Protein AF-A0A2V8KIW0-F1 (afdb_monomer)

Foldseek 3Di:
DVVVCVVVVHDDPDVLVVVQCPAAQVNCVVPVPVSHHNPVVVVVVLVVLLVVLLVCCCVVPVPDDPVVSVVVSCVCSDPVNVD

Radius of gyration: 16.56 Å; Cα contacts (8 Å, |Δi|>4): 51; chains: 1; bounding box: 45×22×38 Å

Mean predicted aligned error: 5.5 Å

Secondary structure (DSSP, 8-state):
-HHHHHHHT---S-HHHHHHHT--HHHHHHHT-TT--SHHHHHHHHHHHHHHHHHHHHHH-TTS-HHHHHHHHHHHTSGGG--

Nearest PDB structures (foldseek):
  3rv0-assembly1_A  TM=7.668E-01  e=3.566E-03  Vanderwaltozyma polyspora DSM 70294
  3rv0-assembly1_B  TM=7.586E-01  e=4.318E-03  Vanderwaltozyma polyspora DSM 70294
  3rv0-assembly2_C  TM=7.152E-01  e=4.051E-03  Vanderwaltozyma polyspora DSM 70294
  3rv1-assembly1_A  TM=8.068E-01  e=9.284E-03  Vanderwaltozyma polyspora DSM 70294
  3rv1-assembly1_B  TM=6.532E-01  e=1.658E-03  Vanderwaltozyma polyspora DSM 70294

Sequence (83 aa):
MEDLQVKLGYTFKDIQLLIKALTHSSHANERAVGAGDNEQLEFLGDSVLGFLVSDFLFRSHPRLTEGELSKLKGFFVSSANLV

Solvent-accessible surface area (backbone atoms only — not comparable to full-atom values): 4925 Å² total; per-residue (Å²): 109,68,72,54,28,61,74,66,74,46,82,70,94,51,62,63,58,56,51,12,63,72,25,50,59,75,58,26,72,75,63,69,46,90,70,44,41,20,67,71,55,48,60,51,45,52,55,51,51,54,46,53,51,47,53,50,47,53,71,74,42,78,86,59,51,69,72,55,49,51,51,51,45,53,56,64,72,30,70,89,67,67,121

Structure (mmCIF, N/CA/C/O backbone):
data_AF-A0A2V8KIW0-F1
#
_entry.id   AF-A0A2V8KIW0-F1
#
loop_
_atom_site.group_PDB
_atom_site.id
_atom_site.type_symbol
_atom_site.label_atom_id
_atom_site.label_alt_id
_atom_site.label_comp_id
_atom_site.label_asym_id
_atom_site.label_entity_id
_atom_site.label_seq_id
_atom_site.pdbx_PDB_ins_code
_atom_site.Cartn_x
_atom_site.Cartn_y
_atom_site.Cartn_z
_atom_site.occupancy
_atom_site.B_iso_or_equiv
_atom_site.auth_seq_id
_atom_site.auth_comp_id
_atom_site.auth_asym_id
_atom_site.auth_atom_id
_atom_site.pdbx_PDB_model_num
ATOM 1 N N . MET A 1 1 ? 8.542 -12.440 -17.684 1.00 83.06 1 MET A N 1
ATOM 2 C CA . MET A 1 1 ? 7.523 -11.382 -17.493 1.00 83.06 1 MET A CA 1
ATOM 3 C C . MET A 1 1 ? 6.126 -11.876 -17.847 1.00 83.06 1 MET A C 1
ATOM 5 O O . MET A 1 1 ? 5.220 -11.635 -17.066 1.00 83.06 1 MET A O 1
ATOM 9 N N . GLU A 1 2 ? 5.943 -12.611 -18.950 1.00 88.00 2 GLU A N 1
ATOM 10 C CA . GLU A 1 2 ? 4.637 -13.188 -19.329 1.00 88.00 2 GLU A CA 1
ATOM 11 C C . GLU A 1 2 ? 4.039 -14.103 -18.250 1.00 88.00 2 GLU A C 1
ATOM 13 O O . GLU A 1 2 ? 2.916 -13.856 -17.816 1.00 88.00 2 GLU A O 1
ATOM 18 N N . ASP A 1 3 ? 4.814 -15.052 -17.712 1.00 93.69 3 ASP A N 1
ATOM 19 C CA . ASP A 1 3 ? 4.354 -15.936 -16.625 1.00 93.69 3 ASP A CA 1
ATOM 20 C C . ASP A 1 3 ? 3.855 -15.175 -15.389 1.00 93.69 3 ASP A C 1
ATOM 22 O O . ASP A 1 3 ? 2.907 -15.595 -14.726 1.00 93.69 3 ASP A O 1
ATOM 26 N N . LEU A 1 4 ? 4.492 -14.045 -15.065 1.00 92.56 4 LEU A N 1
ATOM 27 C CA . LEU A 1 4 ? 4.093 -13.212 -13.935 1.00 92.56 4 LEU A CA 1
ATOM 28 C C . LEU A 1 4 ? 2.767 -12.502 -14.220 1.00 92.56 4 LEU A C 1
ATOM 30 O O . LEU A 1 4 ? 1.890 -12.511 -13.367 1.00 92.56 4 LEU A O 1
ATOM 34 N N . GLN A 1 5 ? 2.588 -11.938 -15.415 1.00 94.81 5 GLN A N 1
ATOM 35 C CA . GLN A 1 5 ? 1.328 -11.293 -15.804 1.00 94.81 5 GLN A CA 1
ATOM 36 C C . GLN A 1 5 ? 0.154 -12.276 -15.808 1.00 94.81 5 GLN A C 1
ATOM 38 O O . GLN A 1 5 ? -0.943 -11.926 -15.372 1.00 94.81 5 GLN A O 1
ATOM 43 N N . VAL A 1 6 ? 0.394 -13.523 -16.231 1.00 95.94 6 VAL A N 1
ATOM 44 C CA . VAL A 1 6 ? -0.600 -14.602 -16.145 1.00 95.94 6 VAL A CA 1
ATOM 45 C C . VAL A 1 6 ? -0.966 -14.884 -14.687 1.00 95.94 6 VAL A C 1
ATOM 47 O O . VAL A 1 6 ? -2.149 -14.914 -14.357 1.00 95.94 6 VAL A O 1
ATOM 50 N N . LYS A 1 7 ? 0.022 -15.027 -13.794 1.00 95.75 7 LYS A N 1
ATOM 51 C CA . LYS A 1 7 ? -0.219 -15.250 -12.355 1.00 95.75 7 LYS A CA 1
ATOM 52 C C . LYS A 1 7 ? -0.923 -14.076 -11.671 1.00 95.75 7 LYS A C 1
ATOM 54 O O . LYS A 1 7 ? -1.739 -14.303 -10.786 1.00 95.75 7 LYS A O 1
ATOM 59 N N . LEU A 1 8 ? -0.626 -12.845 -12.084 1.00 93.81 8 LEU A N 1
ATOM 60 C CA . LEU A 1 8 ? -1.286 -11.633 -11.590 1.00 93.81 8 LEU A CA 1
ATOM 61 C C . LEU A 1 8 ? -2.706 -11.459 -12.148 1.00 93.81 8 LEU A C 1
ATOM 63 O O . LEU A 1 8 ? -3.450 -10.618 -11.651 1.00 93.81 8 LEU A O 1
ATOM 67 N N . GLY A 1 9 ? -3.081 -12.197 -13.200 1.00 96.12 9 GLY A N 1
ATOM 68 C CA . GLY A 1 9 ? -4.349 -11.994 -13.904 1.00 96.12 9 GLY A CA 1
ATOM 69 C C . GLY A 1 9 ? -4.457 -10.619 -14.576 1.00 96.12 9 GLY A C 1
ATOM 70 O O . GLY A 1 9 ? -5.558 -10.179 -14.906 1.00 96.12 9 GLY A O 1
ATOM 71 N N . TYR A 1 10 ? -3.331 -9.928 -14.776 1.00 96.31 10 TYR A N 1
ATOM 72 C CA . TYR A 1 10 ? -3.281 -8.579 -15.327 1.00 96.31 10 TYR A CA 1
ATOM 73 C C . TYR A 1 10 ? -2.147 -8.451 -16.342 1.00 96.31 10 TYR A C 1
ATOM 75 O O . TYR A 1 10 ? -0.982 -8.716 -16.046 1.00 96.31 10 TYR A O 1
ATOM 83 N N . THR A 1 11 ? -2.499 -8.011 -17.551 1.00 96.38 11 THR A N 1
ATOM 84 C CA . THR A 1 11 ? -1.529 -7.682 -18.601 1.00 96.38 11 THR A CA 1
ATOM 85 C C . THR A 1 11 ? -1.253 -6.187 -18.563 1.00 96.38 11 THR A C 1
ATOM 87 O O . THR A 1 11 ? -2.155 -5.375 -18.784 1.00 96.38 11 THR A O 1
ATOM 90 N N . PHE A 1 12 ? -0.006 -5.814 -18.286 1.00 94.94 12 PHE A N 1
ATOM 91 C CA . PHE A 1 12 ? 0.413 -4.422 -18.273 1.00 94.94 12 PHE A CA 1
ATOM 92 C C . PHE A 1 12 ? 0.374 -3.857 -19.692 1.00 94.94 12 PHE A C 1
ATOM 94 O O . PHE A 1 12 ? 0.928 -4.431 -20.625 1.00 94.94 12 PHE A O 1
ATOM 101 N N . LYS A 1 13 ? -0.259 -2.690 -19.844 1.00 95.75 13 LYS A N 1
ATOM 102 C CA . LYS A 1 13 ? -0.250 -1.935 -21.108 1.00 95.75 13 LYS A CA 1
ATOM 103 C C . LYS A 1 13 ? 1.136 -1.375 -21.430 1.00 95.75 13 LYS A C 1
ATOM 105 O O . LYS A 1 13 ? 1.467 -1.202 -22.595 1.00 95.75 13 LYS A O 1
ATOM 110 N N . ASP A 1 14 ? 1.914 -1.096 -20.388 1.00 93.56 14 ASP A N 1
ATOM 111 C CA . ASP A 1 14 ? 3.302 -0.664 -20.470 1.00 93.56 14 ASP A CA 1
ATOM 112 C C . ASP A 1 14 ? 4.173 -1.602 -19.630 1.00 93.56 14 ASP A C 1
ATOM 114 O O . ASP A 1 14 ? 4.078 -1.640 -18.401 1.00 93.56 14 ASP A O 1
ATOM 118 N N . ILE A 1 15 ? 5.027 -2.368 -20.305 1.00 91.75 15 ILE A N 1
ATOM 119 C CA . ILE A 1 15 ? 5.927 -3.321 -19.657 1.00 91.75 15 ILE A CA 1
ATOM 120 C C . ILE A 1 15 ? 7.025 -2.626 -18.843 1.00 91.75 15 ILE A C 1
ATOM 122 O O . ILE A 1 15 ? 7.525 -3.211 -17.882 1.00 91.75 15 ILE A O 1
ATOM 126 N N . GLN A 1 16 ? 7.383 -1.379 -19.175 1.00 91.06 16 GLN A N 1
ATOM 127 C CA . GLN A 1 16 ? 8.377 -0.617 -18.414 1.00 91.06 16 GLN A CA 1
ATOM 128 C C . GLN A 1 16 ? 7.875 -0.315 -17.002 1.00 91.06 16 GLN A C 1
ATOM 130 O O . GLN A 1 16 ? 8.667 -0.317 -16.064 1.00 91.06 16 GLN A O 1
ATOM 135 N N . LEU A 1 17 ? 6.558 -0.163 -16.823 1.00 91.81 17 LEU A N 1
ATOM 136 C CA . LEU A 1 17 ? 5.957 -0.014 -15.500 1.00 91.81 17 LEU A CA 1
ATOM 137 C C . LEU A 1 17 ? 6.131 -1.280 -14.648 1.00 91.81 17 LEU A C 1
ATOM 139 O O . LEU A 1 17 ? 6.466 -1.178 -13.471 1.00 91.81 17 LEU A O 1
ATOM 143 N N . LEU A 1 18 ? 5.951 -2.466 -15.242 1.00 92.56 18 LEU A N 1
ATOM 144 C CA . LEU A 1 18 ? 6.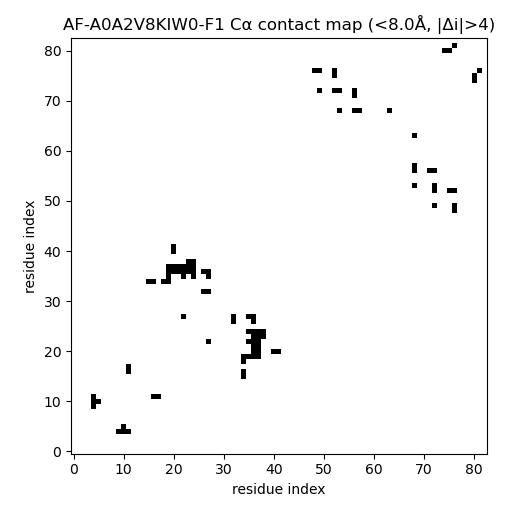195 -3.737 -14.552 1.00 92.56 18 LEU A CA 1
ATOM 145 C C . LEU A 1 18 ? 7.680 -3.909 -14.207 1.00 92.56 18 LEU A C 1
ATOM 147 O O . LEU A 1 18 ? 8.007 -4.335 -13.104 1.00 92.56 18 LEU A O 1
ATOM 151 N N . ILE A 1 19 ? 8.579 -3.555 -15.129 1.00 91.19 19 ILE A N 1
ATOM 152 C CA . ILE A 1 19 ? 10.028 -3.598 -14.884 1.00 91.19 19 ILE A CA 1
ATOM 153 C C . ILE A 1 19 ? 10.393 -2.669 -13.722 1.00 91.19 19 ILE A C 1
ATOM 155 O O . ILE A 1 19 ? 11.066 -3.110 -12.792 1.00 91.19 19 ILE A O 1
ATOM 159 N N . LYS A 1 20 ? 9.903 -1.424 -13.731 1.00 91.75 20 LYS A N 1
ATOM 160 C CA . LYS A 1 20 ? 10.118 -0.456 -12.648 1.00 91.75 20 LYS A CA 1
ATOM 161 C C . LYS A 1 20 ? 9.586 -0.980 -11.311 1.00 91.75 20 LYS A C 1
ATOM 163 O O . LYS A 1 20 ? 10.312 -0.959 -10.329 1.00 91.75 20 LYS A O 1
ATOM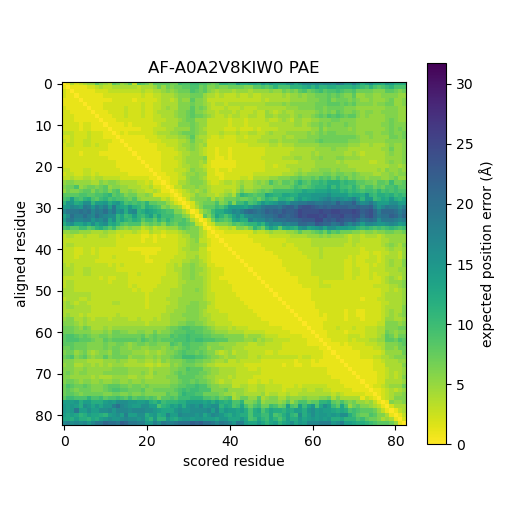 168 N N . ALA A 1 21 ? 8.366 -1.524 -11.281 1.00 92.44 21 ALA A N 1
ATOM 169 C CA . ALA A 1 21 ? 7.756 -2.082 -10.068 1.00 92.44 21 ALA A CA 1
ATOM 170 C C . ALA A 1 21 ? 8.562 -3.239 -9.450 1.00 92.44 21 ALA A C 1
ATOM 172 O O . ALA A 1 21 ? 8.523 -3.437 -8.239 1.00 92.44 21 ALA A O 1
ATOM 173 N N . LEU A 1 22 ? 9.297 -3.989 -10.276 1.00 92.00 22 LEU A N 1
ATOM 174 C CA . LEU A 1 22 ? 10.144 -5.108 -9.853 1.00 92.00 22 LEU A CA 1
ATOM 175 C C . LEU A 1 22 ? 11.612 -4.714 -9.622 1.00 92.00 22 LEU A C 1
ATOM 177 O O . LEU A 1 22 ? 12.429 -5.576 -9.293 1.00 92.00 22 LEU A O 1
ATOM 181 N N . THR A 1 23 ? 11.971 -3.443 -9.813 1.00 90.88 23 THR A N 1
ATOM 182 C CA . THR A 1 23 ? 13.347 -2.963 -9.660 1.00 90.88 23 THR A CA 1
ATOM 183 C C . THR A 1 23 ? 13.525 -2.326 -8.289 1.00 90.88 23 THR A C 1
ATOM 185 O O . THR A 1 23 ? 13.065 -1.218 -8.044 1.00 90.88 23 THR A O 1
ATOM 188 N N . HIS A 1 24 ? 14.228 -3.023 -7.398 1.00 90.81 24 HIS A N 1
ATOM 189 C CA . HIS A 1 24 ? 14.612 -2.486 -6.093 1.00 90.81 24 HIS A CA 1
ATOM 190 C C . HIS A 1 24 ? 15.708 -1.412 -6.227 1.00 90.81 24 HIS A C 1
ATOM 192 O O . HIS A 1 24 ? 16.567 -1.506 -7.113 1.00 90.81 24 HIS A O 1
ATOM 198 N N . SER A 1 25 ? 15.735 -0.434 -5.317 1.00 85.81 25 SER A N 1
ATOM 199 C CA . SER A 1 25 ? 16.675 0.702 -5.340 1.00 85.81 25 SER A CA 1
ATOM 200 C C . SER A 1 25 ? 18.151 0.284 -5.319 1.00 85.81 25 SER A C 1
ATOM 202 O O . SER A 1 25 ? 18.981 0.890 -6.001 1.00 85.81 25 SER A O 1
ATOM 204 N N . SER A 1 26 ? 18.494 -0.823 -4.648 1.00 83.50 26 SER A N 1
ATOM 205 C CA . SER A 1 26 ? 19.857 -1.388 -4.702 1.00 83.50 26 SER A CA 1
ATOM 206 C C . SER A 1 26 ? 20.280 -1.787 -6.121 1.00 83.50 26 SER A C 1
ATOM 208 O O . SER A 1 26 ? 21.415 -1.548 -6.522 1.00 83.50 26 SER A O 1
ATOM 210 N N . HIS A 1 27 ? 19.360 -2.339 -6.914 1.00 79.38 27 HIS A N 1
ATOM 211 C CA . HIS A 1 27 ? 19.636 -2.756 -8.286 1.00 79.38 27 HIS A CA 1
ATOM 212 C C . HIS A 1 27 ? 19.693 -1.572 -9.255 1.00 79.38 27 HIS A C 1
ATOM 214 O O . HIS A 1 27 ? 20.522 -1.551 -10.169 1.00 79.38 27 HIS A O 1
ATOM 220 N N . ALA A 1 28 ? 18.820 -0.580 -9.054 1.00 78.50 28 ALA A N 1
ATOM 221 C CA . ALA A 1 28 ? 18.792 0.635 -9.862 1.00 78.50 28 ALA A CA 1
ATOM 222 C C . ALA A 1 28 ? 20.097 1.436 -9.723 1.00 78.50 28 ALA A C 1
ATOM 224 O O . ALA A 1 28 ? 20.666 1.857 -10.734 1.00 78.50 28 ALA A O 1
ATOM 225 N N . ASN A 1 29 ? 20.607 1.562 -8.492 1.00 73.25 29 ASN A N 1
ATOM 226 C CA . ASN A 1 29 ? 21.839 2.293 -8.188 1.00 73.25 29 ASN A CA 1
ATOM 227 C C . ASN A 1 29 ? 23.100 1.611 -8.740 1.00 73.25 29 ASN A C 1
ATOM 229 O O . ASN A 1 29 ? 24.024 2.295 -9.173 1.00 73.25 29 ASN A O 1
ATOM 233 N N . GLU A 1 30 ? 23.142 0.276 -8.771 1.00 72.69 30 GLU A N 1
ATOM 234 C CA . GLU A 1 30 ? 24.300 -0.471 -9.283 1.00 72.69 30 GLU A CA 1
ATOM 235 C C . GLU A 1 30 ? 24.395 -0.489 -10.815 1.00 72.69 30 GLU A C 1
ATOM 237 O O . GLU A 1 30 ? 25.496 -0.555 -11.363 1.00 72.69 30 GLU A O 1
ATOM 242 N N . ARG A 1 31 ? 23.258 -0.472 -11.524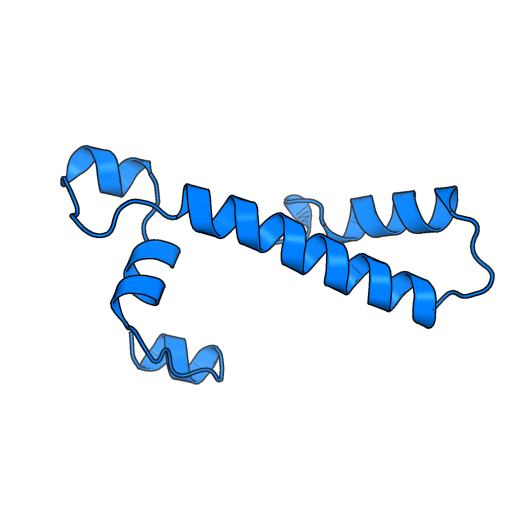 1.00 65.38 31 ARG A N 1
ATOM 243 C CA . ARG A 1 31 ? 23.217 -0.726 -12.978 1.00 65.38 31 ARG A CA 1
ATOM 244 C C . ARG A 1 31 ? 22.768 0.457 -13.831 1.00 65.38 31 ARG A C 1
ATOM 246 O O . ARG A 1 31 ? 22.691 0.298 -15.047 1.00 65.38 31 ARG A O 1
ATOM 253 N N . ALA A 1 32 ? 22.484 1.616 -13.227 1.00 60.56 32 ALA A N 1
ATOM 254 C CA . ALA A 1 32 ? 21.955 2.799 -13.916 1.00 60.56 32 ALA A CA 1
ATOM 255 C C . ALA A 1 32 ? 20.772 2.445 -14.843 1.00 60.56 32 ALA A C 1
ATOM 257 O O . ALA A 1 32 ? 20.722 2.830 -16.014 1.00 60.56 32 ALA A O 1
ATOM 258 N N . VAL A 1 33 ? 19.835 1.640 -14.330 1.00 62.47 33 VAL A N 1
ATOM 259 C CA . VAL A 1 33 ? 18.677 1.179 -15.103 1.00 62.47 33 VAL A CA 1
ATOM 260 C C . VAL A 1 33 ? 17.777 2.382 -15.387 1.00 62.47 33 VAL A C 1
ATOM 262 O O . VAL A 1 33 ? 17.206 2.965 -14.470 1.00 62.47 33 VAL A O 1
ATOM 265 N N . GLY A 1 34 ? 17.624 2.749 -16.662 1.00 61.66 34 GLY A N 1
ATOM 266 C CA . GLY A 1 34 ? 16.873 3.943 -17.077 1.00 61.66 34 GLY A CA 1
ATOM 267 C C . GLY A 1 34 ? 15.384 3.959 -16.695 1.00 61.66 34 GLY A C 1
ATOM 268 O O . GLY A 1 34 ? 14.749 5.002 -16.798 1.00 61.66 34 GLY A O 1
ATOM 269 N N . ALA A 1 35 ? 14.826 2.831 -16.240 1.00 66.75 35 ALA A N 1
ATOM 270 C CA . ALA A 1 35 ? 13.443 2.725 -15.769 1.00 66.75 35 ALA A CA 1
ATOM 271 C C . ALA A 1 35 ? 13.226 3.275 -14.339 1.00 66.75 35 ALA A C 1
ATOM 273 O O . ALA A 1 35 ? 12.081 3.524 -13.958 1.00 66.75 35 ALA A O 1
ATOM 274 N N . GLY A 1 36 ? 14.299 3.504 -13.567 1.00 80.44 36 GLY A N 1
ATOM 275 C CA . GLY A 1 36 ? 14.225 3.878 -12.149 1.00 80.44 36 GLY A CA 1
ATOM 276 C C . GLY A 1 36 ? 13.859 2.706 -11.230 1.00 80.44 36 GLY A C 1
ATOM 277 O O . GLY A 1 36 ? 13.642 1.585 -11.692 1.00 80.44 36 GLY A O 1
ATOM 278 N N . ASP A 1 37 ? 13.811 2.965 -9.925 1.00 89.06 37 ASP A N 1
ATOM 279 C CA . ASP A 1 37 ? 13.390 1.995 -8.910 1.00 89.06 37 ASP A CA 1
ATOM 280 C C . ASP A 1 37 ? 11.880 2.050 -8.623 1.00 89.06 37 ASP A C 1
ATOM 282 O O . ASP A 1 37 ? 11.118 2.848 -9.189 1.00 89.06 37 ASP A O 1
ATOM 286 N N . ASN A 1 38 ? 11.438 1.152 -7.751 1.00 93.75 38 ASN A N 1
ATOM 287 C CA . ASN A 1 38 ? 10.052 0.997 -7.351 1.00 93.75 38 ASN A CA 1
ATOM 288 C C . ASN A 1 38 ? 9.597 1.972 -6.251 1.00 93.75 38 ASN A C 1
ATOM 290 O O . ASN A 1 38 ? 8.401 1.978 -5.976 1.00 93.75 38 ASN A O 1
ATOM 294 N N . GLU A 1 39 ? 10.453 2.823 -5.671 1.00 92.75 39 GLU A N 1
ATOM 295 C CA . GLU A 1 39 ? 10.120 3.604 -4.459 1.00 92.75 39 GLU A CA 1
ATOM 296 C C . GLU A 1 39 ? 8.910 4.531 -4.673 1.00 92.75 39 GLU A C 1
ATOM 298 O O . GLU A 1 39 ? 8.002 4.623 -3.848 1.00 92.75 39 GLU A O 1
ATOM 303 N N . GLN A 1 40 ? 8.830 5.182 -5.838 1.00 93.50 40 GLN A N 1
ATOM 304 C CA . GLN A 1 40 ? 7.669 6.015 -6.183 1.00 93.50 40 GLN A CA 1
ATOM 305 C C . GLN A 1 40 ? 6.381 5.200 -6.368 1.00 93.50 40 GLN A C 1
ATOM 307 O O . GLN A 1 40 ? 5.287 5.695 -6.090 1.00 93.50 40 GLN A O 1
ATOM 312 N N . LEU A 1 41 ? 6.498 3.975 -6.891 1.00 94.50 41 LEU A N 1
ATOM 313 C CA . LEU A 1 41 ? 5.355 3.084 -7.091 1.00 94.50 41 LEU A CA 1
ATOM 314 C C . LEU A 1 41 ? 4.898 2.475 -5.767 1.00 94.50 41 LEU A C 1
ATOM 316 O O . LEU A 1 41 ? 3.697 2.332 -5.569 1.00 94.50 41 LEU A O 1
ATOM 320 N N . GLU A 1 42 ? 5.83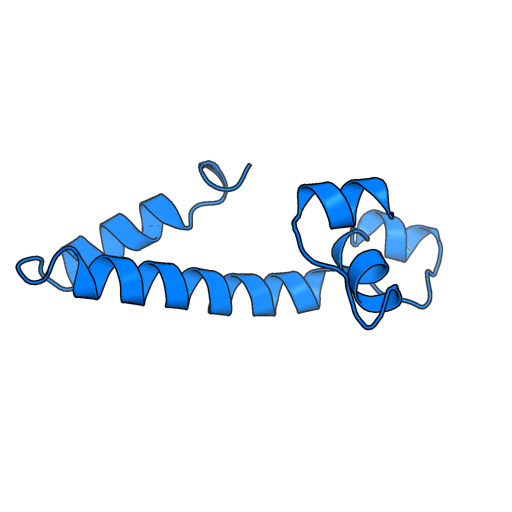0 2.176 -4.867 1.00 93.50 42 GLU A N 1
ATOM 321 C CA . GLU A 1 42 ? 5.563 1.746 -3.496 1.00 93.50 42 GLU A CA 1
ATOM 322 C C . GLU A 1 42 ? 4.823 2.839 -2.723 1.00 93.50 42 GLU A C 1
ATOM 324 O O . GLU A 1 42 ? 3.733 2.591 -2.218 1.00 93.50 42 GLU A O 1
ATOM 329 N N . PHE A 1 43 ? 5.315 4.082 -2.755 1.00 93.56 43 PHE A N 1
ATOM 330 C CA . PHE A 1 43 ? 4.639 5.223 -2.129 1.00 93.56 43 PHE A CA 1
ATOM 331 C C . PHE A 1 43 ? 3.180 5.390 -2.598 1.00 93.56 43 PHE A C 1
ATOM 333 O O . PHE A 1 43 ? 2.265 5.623 -1.799 1.00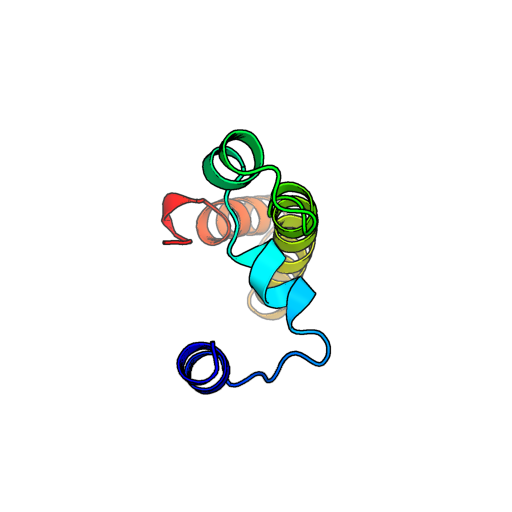 93.56 43 PHE A O 1
ATOM 340 N N . LEU A 1 44 ? 2.940 5.258 -3.9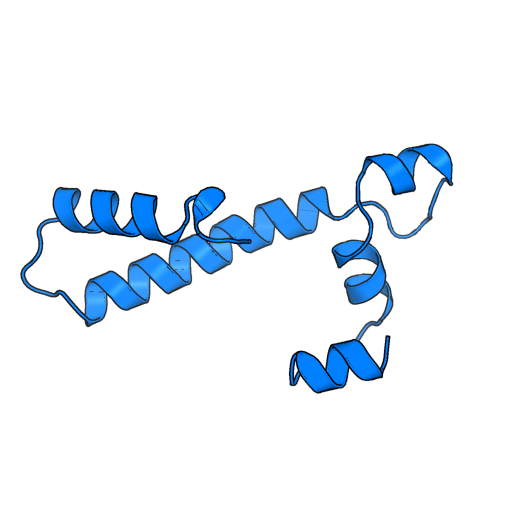07 1.00 95.25 44 LEU A N 1
ATOM 341 C CA . LEU A 1 44 ? 1.586 5.289 -4.460 1.00 95.25 44 LEU A CA 1
ATOM 342 C C . LEU A 1 44 ? 0.776 4.055 -4.034 1.00 95.25 44 LEU A C 1
ATOM 344 O O . LEU A 1 44 ? -0.396 4.180 -3.666 1.00 95.25 4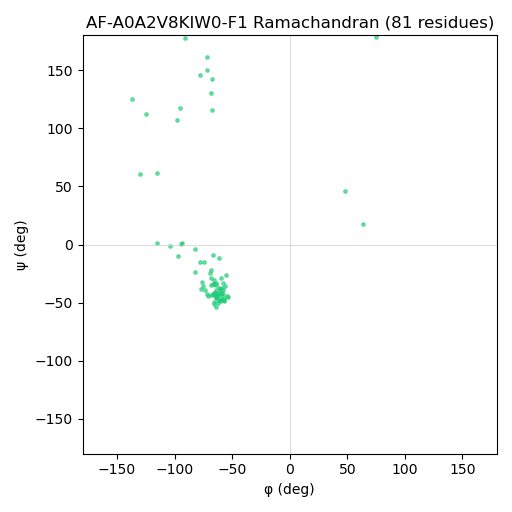4 LEU A O 1
ATOM 348 N N . GLY A 1 45 ? 1.396 2.878 -4.088 1.00 93.75 45 GLY A N 1
ATOM 349 C CA . GLY A 1 45 ? 0.808 1.593 -3.726 1.00 93.75 45 GLY A CA 1
ATOM 350 C C . GLY A 1 45 ? 0.313 1.561 -2.284 1.00 93.75 45 GLY A C 1
ATOM 351 O O . GLY A 1 45 ? -0.820 1.143 -2.056 1.00 93.75 45 GLY A O 1
ATOM 352 N N . ASP A 1 46 ? 1.086 2.101 -1.344 1.00 92.00 46 ASP A N 1
ATOM 353 C CA . ASP A 1 46 ? 0.723 2.217 0.072 1.00 92.00 46 ASP A CA 1
ATOM 354 C C . ASP A 1 46 ? -0.553 3.036 0.274 1.00 92.00 46 ASP A C 1
ATOM 356 O O . ASP A 1 46 ? -1.453 2.653 1.029 1.00 92.00 46 ASP A O 1
ATOM 360 N N . SER A 1 47 ? -0.676 4.150 -0.451 1.00 93.31 47 SER A N 1
ATOM 361 C CA . SER A 1 47 ? -1.872 4.993 -0.396 1.00 93.31 47 SER A CA 1
ATOM 362 C C . SER A 1 47 ? -3.098 4.273 -0.970 1.00 93.31 47 SER A C 1
ATOM 364 O O . SER A 1 47 ? -4.181 4.321 -0.378 1.00 93.31 47 SER A O 1
ATOM 366 N N . VAL A 1 48 ? -2.935 3.575 -2.100 1.00 95.38 48 VAL A N 1
ATOM 367 C CA . VAL A 1 48 ? -4.012 2.805 -2.745 1.00 95.38 48 VAL A CA 1
ATOM 368 C C . VAL A 1 48 ? -4.456 1.638 -1.863 1.00 95.38 48 VAL A C 1
ATOM 370 O O . VAL A 1 48 ? -5.651 1.490 -1.600 1.00 95.38 48 VAL A O 1
ATOM 373 N N . LEU A 1 49 ? -3.518 0.835 -1.361 1.00 92.75 49 LEU A N 1
ATOM 374 C CA . LEU A 1 49 ? -3.802 -0.290 -0.472 1.00 92.75 49 LEU A CA 1
ATOM 375 C C . LEU A 1 49 ? -4.463 0.190 0.823 1.00 92.75 49 LEU A C 1
ATOM 377 O O . LEU A 1 49 ? -5.493 -0.348 1.235 1.00 92.75 49 LEU A O 1
ATOM 381 N N . GLY A 1 50 ? -3.923 1.250 1.427 1.00 92.81 50 GLY A N 1
ATOM 382 C CA . GLY A 1 50 ? -4.482 1.861 2.625 1.00 92.81 50 GLY A CA 1
ATOM 383 C C . GLY A 1 50 ? -5.922 2.332 2.423 1.00 92.81 50 GLY A C 1
ATOM 384 O O . GLY A 1 50 ? -6.748 2.154 3.325 1.00 92.81 50 GLY A O 1
ATOM 385 N N . PHE A 1 51 ? -6.248 2.890 1.254 1.00 95.19 51 PHE A N 1
ATOM 386 C CA . PHE A 1 51 ? -7.618 3.259 0.897 1.00 95.19 51 PHE A CA 1
ATOM 387 C C . PHE A 1 51 ? -8.526 2.033 0.760 1.00 95.19 51 PHE A C 1
ATOM 389 O O . PHE A 1 51 ? -9.572 1.995 1.407 1.00 95.19 51 PHE A O 1
ATOM 396 N N . LEU A 1 52 ? -8.124 1.019 -0.013 1.00 95.25 52 LEU A N 1
ATOM 397 C CA . LEU A 1 52 ? -8.931 -0.188 -0.236 1.00 95.25 52 LEU A CA 1
ATOM 398 C C . LEU A 1 52 ? -9.237 -0.925 1.073 1.00 95.25 52 LEU A C 1
ATOM 400 O O . LEU A 1 52 ? -10.378 -1.323 1.306 1.00 95.25 52 LEU A O 1
ATOM 404 N N . VAL A 1 53 ? -8.247 -1.051 1.960 1.00 94.31 53 VAL A N 1
ATOM 405 C CA . VAL A 1 53 ? -8.440 -1.645 3.292 1.00 94.31 53 VAL A CA 1
ATOM 406 C C . VAL A 1 53 ? -9.386 -0.793 4.137 1.00 94.31 53 VAL A C 1
ATOM 408 O O . VAL A 1 53 ? -10.267 -1.335 4.802 1.00 94.31 53 VAL A O 1
ATOM 411 N N . SER A 1 54 ? -9.251 0.536 4.092 1.00 94.56 54 SER A N 1
ATOM 412 C CA . SER A 1 54 ? -10.145 1.436 4.835 1.00 94.56 54 SER A CA 1
ATOM 413 C C . SER A 1 54 ? -11.594 1.328 4.341 1.00 94.56 54 SER A C 1
ATOM 415 O O . SER A 1 54 ? -12.499 1.202 5.164 1.00 94.56 54 SER A O 1
ATOM 417 N N . ASP A 1 55 ? -11.823 1.319 3.021 1.00 96.12 55 ASP A N 1
ATOM 418 C CA . ASP A 1 55 ? -13.156 1.153 2.417 1.00 96.12 55 ASP A CA 1
ATOM 419 C C . ASP A 1 55 ? -13.758 -0.220 2.757 1.00 96.12 55 ASP A C 1
ATOM 421 O O . ASP A 1 55 ? -14.913 -0.303 3.185 1.00 96.12 55 ASP A O 1
ATOM 425 N N . PHE A 1 56 ? -12.962 -1.291 2.671 1.00 95.50 56 PHE A N 1
ATOM 426 C CA . PHE A 1 56 ? -13.397 -2.634 3.050 1.00 95.50 56 PHE A CA 1
ATOM 427 C C . PHE A 1 56 ? -13.816 -2.715 4.523 1.00 95.50 56 PHE A C 1
ATOM 429 O O . PHE A 1 56 ? -14.887 -3.248 4.832 1.00 95.50 56 PHE A O 1
ATOM 436 N N . LEU A 1 57 ? -13.002 -2.178 5.437 1.00 95.56 57 LEU A N 1
ATOM 437 C CA . LEU A 1 57 ? -13.296 -2.190 6.871 1.00 95.56 57 LEU A CA 1
ATOM 438 C C . LEU A 1 57 ? -14.525 -1.343 7.203 1.00 95.56 57 LEU A C 1
ATOM 440 O O . LEU A 1 57 ? -15.389 -1.813 7.945 1.00 95.56 57 LEU A O 1
ATOM 444 N N . PHE A 1 58 ? -14.635 -0.151 6.611 1.00 95.38 58 PHE A N 1
ATOM 445 C CA . PHE A 1 58 ? -15.783 0.740 6.775 1.00 95.38 58 PHE A CA 1
ATOM 446 C C . PHE A 1 58 ? -17.098 0.059 6.371 1.00 95.38 58 PHE A C 1
ATOM 448 O O . PHE A 1 58 ? -18.077 0.110 7.116 1.00 95.38 58 PHE A O 1
ATOM 455 N N . ARG A 1 59 ? -17.117 -0.631 5.223 1.00 96.25 59 ARG A N 1
ATOM 456 C CA . ARG A 1 59 ? -18.316 -1.333 4.732 1.00 96.25 59 ARG A CA 1
ATOM 457 C C . ARG A 1 59 ? -18.627 -2.606 5.514 1.00 96.25 59 ARG A C 1
ATOM 459 O O . ARG A 1 59 ? -19.795 -2.902 5.753 1.00 96.25 59 ARG A O 1
ATOM 466 N N . SER A 1 60 ? -17.601 -3.364 5.896 1.00 96.31 60 SER A N 1
ATOM 467 C CA . SER A 1 60 ? -17.772 -4.686 6.517 1.00 96.31 60 SER A CA 1
ATOM 468 C C . SER A 1 60 ? -18.048 -4.612 8.021 1.00 96.31 60 SER A C 1
ATOM 470 O O . SER A 1 60 ? -18.648 -5.530 8.580 1.00 96.31 60 SER A O 1
ATOM 472 N N . HIS A 1 61 ? -17.648 -3.522 8.683 1.00 94.94 61 HIS A N 1
ATOM 473 C CA . HIS A 1 61 ? -17.757 -3.361 10.135 1.00 94.94 61 HIS A CA 1
ATOM 474 C C . HIS A 1 61 ? -18.415 -2.027 10.544 1.00 94.94 61 HIS A C 1
ATOM 476 O O . HIS A 1 61 ? -17.823 -1.253 11.296 1.00 94.94 61 HIS A O 1
ATOM 482 N N . PRO A 1 62 ? -19.675 -1.762 10.145 1.00 94.38 62 PRO A N 1
ATOM 483 C CA . PRO A 1 62 ? -20.327 -0.457 10.334 1.00 94.38 62 PRO A CA 1
ATOM 484 C C . PRO A 1 62 ? -20.596 -0.072 11.801 1.00 94.38 62 PRO A C 1
ATOM 486 O O . PRO A 1 62 ? -21.027 1.041 12.078 1.00 94.38 62 PRO A O 1
ATOM 489 N N . ARG A 1 63 ? -20.402 -1.001 12.745 1.00 96.81 63 ARG A N 1
ATOM 490 C CA . ARG A 1 63 ? -20.602 -0.781 14.187 1.00 96.81 63 ARG A CA 1
ATOM 491 C C . ARG A 1 63 ? -19.315 -0.451 14.941 1.00 96.81 63 ARG A C 1
ATOM 493 O O . ARG A 1 63 ? -19.400 -0.125 16.120 1.00 96.81 63 ARG A O 1
ATOM 500 N N . LEU A 1 64 ? -18.153 -0.593 14.303 1.00 95.88 64 LEU A N 1
ATOM 501 C CA . LEU A 1 64 ? -16.881 -0.280 14.942 1.00 95.88 64 LEU A CA 1
ATOM 502 C C . LEU A 1 64 ? -16.649 1.228 14.960 1.00 95.88 64 LEU A C 1
ATOM 504 O O . LEU A 1 64 ? -17.030 1.956 14.042 1.00 95.88 64 LEU A O 1
ATOM 508 N N . THR A 1 65 ? -16.001 1.682 16.021 1.00 96.88 65 THR A N 1
ATOM 509 C CA . THR A 1 65 ? -15.523 3.055 16.155 1.00 96.88 65 THR A CA 1
ATOM 510 C C . THR A 1 65 ? -14.331 3.312 15.232 1.00 96.88 65 THR A C 1
ATOM 512 O O . THR A 1 65 ? -13.642 2.387 14.801 1.00 96.88 65 THR A O 1
ATOM 515 N N . GLU A 1 66 ? -14.039 4.587 14.964 1.00 94.75 66 GLU A N 1
ATOM 516 C CA . GLU A 1 66 ? -12.857 4.986 14.187 1.00 94.75 66 GLU A CA 1
ATOM 517 C C . GLU A 1 66 ? -11.566 4.384 14.766 1.00 94.75 66 GLU A C 1
ATOM 519 O O . GLU A 1 66 ? -10.796 3.781 14.024 1.00 94.75 66 GLU A O 1
ATOM 524 N N . GLY A 1 67 ? -11.372 4.430 16.088 1.00 94.81 67 GLY A N 1
ATOM 525 C CA . GLY A 1 67 ? -10.163 3.897 16.719 1.00 94.81 67 GLY A CA 1
ATOM 526 C C . GLY A 1 67 ? -10.001 2.379 16.562 1.00 94.81 67 GLY A C 1
ATOM 527 O O . GLY A 1 67 ? -8.879 1.881 16.443 1.00 94.81 67 GLY A O 1
ATOM 528 N N . GLU A 1 68 ? -11.101 1.623 16.533 1.00 95.69 68 GLU A N 1
ATOM 529 C CA . GLU A 1 68 ? -11.084 0.176 16.271 1.00 95.69 68 GLU A CA 1
ATOM 530 C C . GLU A 1 68 ? -10.766 -0.125 14.804 1.00 95.69 68 GLU A C 1
ATOM 532 O O . GLU A 1 68 ? -9.938 -0.994 14.518 1.00 95.69 68 GLU A O 1
ATOM 537 N N . LEU A 1 69 ? -11.362 0.630 13.877 1.00 94.69 69 LEU A N 1
ATOM 538 C CA . LEU A 1 69 ? -11.072 0.528 12.446 1.00 94.69 69 LEU A CA 1
ATOM 539 C C . LEU A 1 69 ? -9.608 0.883 12.149 1.00 94.69 69 LEU A C 1
ATOM 541 O O . LEU A 1 69 ? -8.951 0.168 11.394 1.00 94.69 69 LEU A O 1
ATOM 545 N N . SER A 1 70 ? -9.069 1.919 12.793 1.00 92.62 70 SER A N 1
ATOM 546 C CA . SER A 1 70 ? -7.668 2.335 12.668 1.00 92.62 70 SER A CA 1
ATOM 547 C C . SER A 1 70 ? -6.695 1.267 13.186 1.00 92.62 70 SER A C 1
ATOM 549 O O . SER A 1 70 ? -5.684 0.994 12.536 1.00 92.62 70 SER A O 1
ATOM 551 N N . LYS A 1 71 ? -7.022 0.574 14.289 1.00 93.00 71 LYS A N 1
ATOM 552 C CA . LYS A 1 71 ? -6.238 -0.583 14.770 1.00 93.00 71 LYS A CA 1
ATOM 553 C C . LYS A 1 71 ? -6.259 -1.750 13.782 1.00 93.00 71 LYS A C 1
ATOM 555 O O . LYS A 1 71 ? -5.206 -2.315 13.490 1.00 93.00 71 LYS A O 1
ATOM 560 N N . LEU A 1 72 ? -7.433 -2.099 13.251 1.00 92.19 72 LEU A N 1
ATOM 561 C CA . LEU A 1 72 ? -7.567 -3.170 12.257 1.00 92.19 72 LEU A CA 1
ATOM 562 C C . LEU A 1 72 ? -6.825 -2.834 10.964 1.00 92.19 72 LEU A C 1
ATOM 564 O O . LEU A 1 72 ? -6.095 -3.671 10.440 1.00 92.19 72 LEU A O 1
ATOM 568 N N . LYS A 1 73 ? -6.951 -1.598 10.479 1.00 90.38 73 LYS A N 1
ATOM 569 C CA . LYS A 1 73 ? -6.202 -1.112 9.319 1.00 90.38 73 LYS A CA 1
ATOM 570 C C . LYS A 1 73 ? -4.697 -1.254 9.542 1.00 90.38 73 LYS A C 1
ATOM 572 O O . LYS A 1 73 ? -4.014 -1.790 8.676 1.00 90.38 73 LYS A O 1
ATOM 577 N N . GLY A 1 74 ? -4.193 -0.816 10.698 1.00 89.00 74 GLY A N 1
ATOM 578 C CA . GLY A 1 74 ? -2.778 -0.946 11.051 1.00 89.00 74 GLY A CA 1
ATOM 579 C C . GLY A 1 74 ? -2.299 -2.399 11.055 1.00 89.00 74 GLY A C 1
ATOM 580 O O . GLY A 1 74 ? -1.200 -2.678 10.590 1.00 89.00 74 GLY A O 1
ATOM 581 N N . PHE A 1 75 ? -3.142 -3.333 11.504 1.00 88.12 75 PHE A N 1
ATOM 582 C CA . PHE A 1 75 ? -2.854 -4.762 11.406 1.00 88.12 75 PHE A CA 1
ATOM 583 C C . PHE A 1 75 ? -2.764 -5.219 9.940 1.00 88.12 75 PHE A C 1
ATOM 585 O O . PHE A 1 75 ? -1.736 -5.759 9.538 1.00 88.12 75 PHE A O 1
ATOM 592 N N . PHE A 1 76 ? -3.784 -4.958 9.117 1.00 84.19 76 PHE A N 1
ATOM 593 C CA . PHE A 1 76 ? -3.827 -5.441 7.728 1.00 84.19 76 PHE A CA 1
ATOM 594 C C . PHE A 1 76 ? -2.753 -4.841 6.814 1.00 84.19 76 PHE A C 1
ATOM 596 O O . PHE A 1 76 ? -2.272 -5.533 5.926 1.00 84.19 76 PHE A O 1
ATOM 603 N N . VAL A 1 77 ? -2.378 -3.578 7.023 1.00 83.50 77 VAL A N 1
ATOM 604 C CA . VAL A 1 77 ? -1.421 -2.859 6.159 1.00 83.50 77 VAL A CA 1
ATOM 605 C C . VAL A 1 77 ? 0.019 -2.953 6.694 1.00 83.50 77 VAL A C 1
ATOM 607 O O . VAL A 1 77 ? 0.938 -2.394 6.110 1.00 83.50 77 VAL A O 1
ATOM 610 N N . SER A 1 78 ? 0.261 -3.662 7.803 1.00 81.00 78 SER A N 1
ATOM 611 C CA . SER A 1 78 ? 1.631 -3.841 8.302 1.00 81.00 78 SER A CA 1
ATOM 612 C C . SER A 1 78 ? 2.477 -4.701 7.357 1.00 81.00 78 SER A C 1
ATOM 614 O O . SER A 1 78 ? 2.005 -5.712 6.835 1.00 81.00 78 SER A O 1
ATOM 616 N N . SER A 1 79 ? 3.760 -4.356 7.216 1.00 67.06 79 SER A N 1
ATOM 617 C CA . SER A 1 79 ? 4.730 -5.086 6.385 1.00 67.06 79 SER A CA 1
ATOM 618 C C . SER A 1 79 ? 4.831 -6.575 6.744 1.00 67.06 79 SER A C 1
ATOM 620 O O . SER A 1 79 ? 5.142 -7.393 5.892 1.00 67.06 79 SER A O 1
ATOM 622 N N . ALA A 1 80 ? 4.525 -6.950 7.992 1.00 66.12 80 ALA A N 1
ATOM 623 C CA . ALA A 1 80 ? 4.514 -8.346 8.434 1.00 66.12 80 ALA A CA 1
ATOM 624 C C . ALA A 1 80 ? 3.387 -9.187 7.802 1.00 66.12 80 ALA A C 1
ATOM 626 O O . ALA A 1 80 ? 3.493 -10.409 7.761 1.00 66.12 80 ALA A O 1
ATOM 627 N N . ASN A 1 81 ? 2.320 -8.541 7.323 1.00 67.56 81 ASN A N 1
ATOM 628 C CA . ASN A 1 81 ? 1.175 -9.179 6.671 1.00 67.56 81 ASN A CA 1
ATOM 629 C C . ASN A 1 81 ? 1.185 -9.000 5.139 1.00 67.56 81 ASN A C 1
ATOM 631 O O . ASN A 1 81 ? 0.301 -9.520 4.461 1.00 67.56 81 ASN A O 1
ATOM 635 N N . LEU A 1 82 ? 2.178 -8.284 4.602 1.00 67.06 82 LEU A N 1
ATOM 636 C CA . LEU A 1 82 ? 2.392 -8.025 3.176 1.00 67.06 82 LEU A CA 1
ATOM 637 C C . LEU A 1 82 ? 3.704 -8.691 2.730 1.00 67.06 82 LEU A C 1
ATOM 639 O O . LEU A 1 82 ? 4.651 -8.006 2.346 1.00 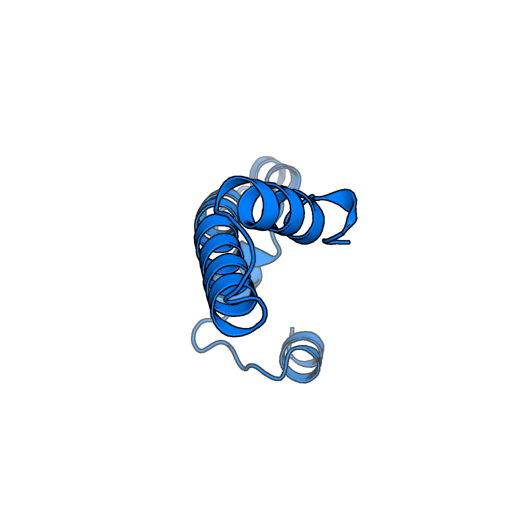67.06 82 LEU A O 1
ATOM 643 N N . VAL A 1 83 ? 3.767 -10.023 2.849 1.00 45.97 83 VAL A N 1
ATOM 644 C CA . VAL A 1 83 ? 4.930 -10.858 2.481 1.00 45.97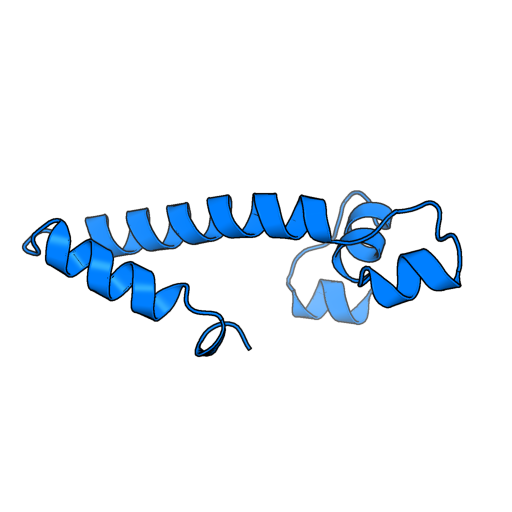 83 VAL A CA 1
ATOM 645 C C . VAL A 1 83 ? 4.597 -11.754 1.297 1.00 45.97 83 VAL A C 1
ATOM 647 O O . VAL A 1 83 ? 3.519 -12.390 1.336 1.00 45.97 83 VAL A O 1
#

pLDDT: mean 88.24, std 10.81, range [45.97, 96.88]